Protein AF-A0A3D3JLB3-F1 (afdb_monomer_lite)

Structure (mmCIF, N/CA/C/O backbone):
data_AF-A0A3D3JLB3-F1
#
_entry.id   AF-A0A3D3JLB3-F1
#
loop_
_atom_site.group_PDB
_atom_site.id
_atom_site.type_symbol
_atom_site.label_atom_id
_atom_site.label_alt_id
_atom_site.label_comp_id
_atom_site.label_asym_id
_atom_site.label_entity_id
_atom_site.label_seq_id
_atom_site.pdbx_PDB_ins_code
_atom_site.Cartn_x
_atom_site.Cartn_y
_atom_site.Cartn_z
_atom_site.occupancy
_atom_site.B_iso_or_equiv
_atom_site.auth_seq_id
_atom_site.auth_comp_id
_atom_site.auth_asym_id
_atom_site.auth_atom_id
_atom_site.pdbx_PDB_model_num
ATOM 1 N N . ILE A 1 1 ? 20.475 2.345 -20.436 1.00 49.12 1 ILE A N 1
ATOM 2 C CA . ILE A 1 1 ? 20.274 3.791 -20.198 1.00 49.12 1 ILE A CA 1
ATOM 3 C C . ILE A 1 1 ? 18.791 4.010 -20.390 1.00 49.12 1 ILE A C 1
ATOM 5 O O . ILE A 1 1 ? 18.333 3.868 -21.521 1.00 49.12 1 ILE A O 1
ATOM 9 N N . SER A 1 2 ? 18.072 4.194 -19.284 1.00 48.66 2 SER A N 1
ATOM 10 C CA . SER A 1 2 ? 16.661 4.579 -19.253 1.00 48.66 2 SER A CA 1
ATOM 11 C C . SER A 1 2 ? 16.459 5.767 -20.186 1.00 48.66 2 SER A C 1
ATOM 13 O O . SER A 1 2 ? 17.259 6.711 -20.196 1.00 48.66 2 SER A O 1
ATOM 15 N N . LYS A 1 3 ? 15.472 5.668 -21.074 1.00 53.41 3 LYS A N 1
ATOM 16 C CA . LYS A 1 3 ? 15.179 6.755 -22.002 1.00 53.41 3 LYS A CA 1
ATOM 17 C C . LYS A 1 3 ? 14.348 7.776 -21.225 1.00 53.41 3 LYS A C 1
ATOM 19 O O . LYS A 1 3 ? 13.364 7.386 -20.617 1.00 53.41 3 LYS A O 1
ATOM 24 N N . PRO A 1 4 ? 14.675 9.074 -21.264 1.00 51.59 4 PRO A N 1
ATOM 25 C CA . PRO A 1 4 ? 13.933 10.105 -20.527 1.00 51.59 4 PRO A CA 1
ATOM 26 C C . PRO A 1 4 ? 12.451 10.238 -20.938 1.00 51.59 4 PRO A C 1
ATOM 28 O O . PRO A 1 4 ? 11.710 10.996 -20.324 1.00 51.59 4 PRO A O 1
ATOM 31 N N . GLU A 1 5 ? 12.025 9.518 -21.977 1.00 54.50 5 GLU A N 1
ATOM 32 C CA . GLU A 1 5 ? 10.657 9.462 -22.493 1.00 54.50 5 GLU A CA 1
ATOM 33 C C . GLU A 1 5 ? 9.906 8.146 -22.192 1.00 54.50 5 GLU A C 1
ATOM 35 O O . GLU A 1 5 ? 8.754 8.008 -22.602 1.00 54.50 5 GLU A O 1
ATOM 40 N N . SER A 1 6 ? 10.507 7.189 -21.470 1.00 71.38 6 SER A N 1
ATOM 41 C CA . SER A 1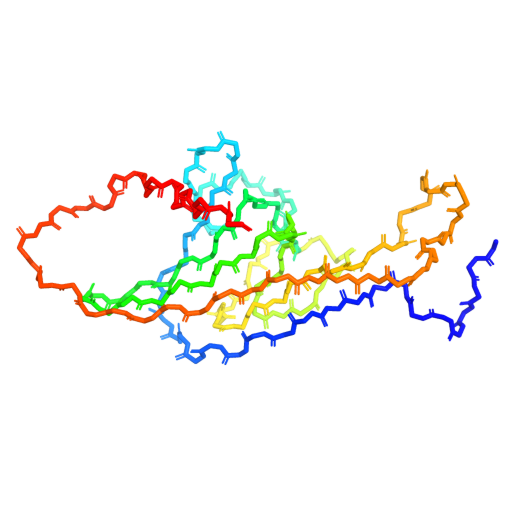 6 ? 9.796 6.023 -20.922 1.00 71.38 6 SER A CA 1
ATOM 42 C C . SER A 1 6 ? 9.355 6.289 -19.485 1.00 71.38 6 SER A C 1
ATOM 44 O O . SER A 1 6 ? 10.124 6.806 -18.681 1.00 71.38 6 SER A O 1
ATOM 46 N N . ALA A 1 7 ? 8.110 5.948 -19.154 1.00 76.31 7 ALA A N 1
ATOM 47 C CA . ALA A 1 7 ? 7.644 5.987 -17.774 1.00 76.31 7 ALA A CA 1
ATOM 48 C C . ALA A 1 7 ? 8.432 4.968 -16.932 1.00 76.31 7 ALA A C 1
ATOM 50 O O . ALA A 1 7 ? 8.532 3.802 -17.306 1.00 76.31 7 ALA A O 1
ATOM 51 N N . GLU A 1 8 ? 8.997 5.420 -15.813 1.00 82.50 8 GLU A N 1
ATOM 52 C CA . GLU A 1 8 ? 9.842 4.593 -14.936 1.00 82.50 8 GLU A CA 1
ATOM 53 C C . GLU A 1 8 ? 9.057 3.952 -13.783 1.00 82.50 8 GLU A C 1
ATOM 55 O O . GLU A 1 8 ? 9.554 3.041 -13.127 1.00 82.50 8 GLU A O 1
ATOM 60 N N . ILE A 1 9 ? 7.830 4.416 -13.535 1.00 85.94 9 ILE A N 1
ATOM 61 C CA . ILE A 1 9 ? 6.925 3.865 -12.528 1.00 85.94 9 ILE A CA 1
ATOM 62 C C . ILE A 1 9 ? 5.511 3.844 -13.105 1.00 85.94 9 ILE A C 1
ATOM 64 O O . ILE A 1 9 ? 5.073 4.824 -13.716 1.00 85.94 9 ILE A O 1
ATOM 68 N N . PHE A 1 10 ? 4.791 2.743 -12.891 1.00 89.25 10 PHE A N 1
ATOM 69 C CA . PHE A 1 10 ? 3.358 2.663 -13.151 1.00 89.25 10 PHE A CA 1
ATOM 70 C C . PHE A 1 10 ? 2.601 2.423 -11.854 1.00 89.25 10 PHE A C 1
ATOM 72 O O . PHE A 1 10 ? 2.974 1.577 -11.040 1.00 89.25 10 PHE A O 1
ATOM 79 N N . TYR A 1 11 ? 1.492 3.143 -11.716 1.00 92.44 11 TYR A N 1
ATOM 80 C CA . TYR A 1 11 ? 0.576 3.013 -10.598 1.00 92.44 11 TYR A CA 1
ATOM 81 C C . TYR A 1 11 ? -0.825 2.679 -11.096 1.00 92.44 11 TYR A C 1
ATOM 83 O O . TYR A 1 11 ? -1.276 3.215 -12.111 1.00 92.44 11 TYR A O 1
ATOM 91 N N . VAL A 1 12 ? -1.543 1.870 -10.323 1.00 94.75 12 VAL A N 1
ATOM 92 C CA . VAL A 1 12 ? -3.005 1.801 -10.378 1.00 94.75 12 VAL A CA 1
ATOM 93 C C . VAL A 1 12 ? -3.542 2.581 -9.184 1.00 94.75 12 VAL A C 1
ATOM 95 O O . VAL A 1 12 ? -3.208 2.272 -8.040 1.00 94.75 12 VAL A O 1
ATOM 98 N N . SER A 1 13 ? -4.337 3.620 -9.442 1.00 95.75 13 SER A N 1
ATOM 99 C CA . SER A 1 13 ? -4.918 4.450 -8.386 1.00 95.75 13 SER A CA 1
ATOM 100 C C . SER A 1 13 ? -6.311 3.968 -7.990 1.00 95.75 13 SER A C 1
ATOM 102 O O . SER A 1 13 ? -7.174 3.713 -8.830 1.00 95.75 13 SER A O 1
ATOM 104 N N . PHE A 1 14 ? -6.541 3.905 -6.683 1.00 96.69 14 PHE A N 1
ATOM 105 C CA . PHE A 1 14 ? -7.814 3.565 -6.067 1.00 96.69 14 PHE A CA 1
ATOM 106 C C . PHE A 1 14 ? -8.241 4.724 -5.157 1.00 96.69 14 PHE A C 1
ATOM 108 O O . PHE A 1 14 ? -7.818 4.775 -4.002 1.00 96.69 14 PHE A O 1
ATOM 115 N N . PRO A 1 15 ? -9.039 5.686 -5.653 1.00 95.94 15 PRO A N 1
ATOM 116 C CA . PRO A 1 15 ? -9.604 6.753 -4.831 1.00 95.94 15 PRO A CA 1
ATOM 117 C C . PRO A 1 15 ? -10.811 6.210 -4.057 1.00 95.94 15 PRO A C 1
ATOM 119 O O . PRO A 1 15 ? -11.918 6.118 -4.587 1.00 95.94 15 PRO A O 1
ATOM 122 N N . LEU A 1 16 ? -10.597 5.790 -2.812 1.00 94.62 16 LEU A N 1
ATOM 123 C CA . LEU A 1 16 ? -11.578 5.007 -2.057 1.00 94.62 16 LEU A CA 1
ATOM 124 C C . LEU A 1 16 ? -12.581 5.851 -1.256 1.00 94.62 16 LEU A C 1
ATOM 126 O O . LEU A 1 16 ? -13.511 5.281 -0.687 1.00 94.62 16 LEU A O 1
ATOM 130 N N . HIS A 1 17 ? -12.416 7.180 -1.208 1.00 91.12 17 HIS A N 1
ATOM 131 C CA . HIS A 1 17 ? -13.295 8.100 -0.463 1.00 91.12 17 HIS A CA 1
ATOM 132 C C . HIS A 1 17 ? -13.513 7.667 1.001 1.00 91.12 17 HIS A C 1
ATOM 134 O O . HIS A 1 17 ? -14.626 7.645 1.531 1.00 91.12 17 HIS A O 1
ATOM 140 N N . ALA A 1 18 ? -12.420 7.236 1.633 1.00 91.94 18 ALA A N 1
ATOM 141 C CA . ALA A 1 18 ? -12.367 6.732 2.999 1.00 91.94 18 ALA A CA 1
ATOM 142 C C . ALA A 1 18 ? -11.801 7.784 3.973 1.00 91.94 18 ALA A C 1
ATOM 144 O O . ALA A 1 18 ? -11.022 7.461 4.872 1.00 91.94 18 ALA A O 1
ATOM 145 N N . GLU A 1 19 ? -12.168 9.057 3.813 1.00 93.56 19 GLU A N 1
ATOM 146 C CA . GLU A 1 19 ? -11.619 10.146 4.620 1.00 93.56 19 GLU A CA 1
ATOM 147 C C . GLU A 1 19 ? -11.941 9.951 6.120 1.00 93.56 19 GLU A C 1
ATOM 149 O O . GLU A 1 19 ? -13.087 9.740 6.557 1.00 93.56 19 GLU A O 1
ATOM 154 N N . GLY A 1 20 ? -10.894 10.009 6.946 1.00 90.25 20 GLY A N 1
ATOM 155 C CA . GLY A 1 20 ? -10.975 9.775 8.389 1.00 90.25 20 GLY A CA 1
ATOM 156 C C . GLY A 1 20 ? -11.215 8.314 8.795 1.00 90.25 20 GLY A C 1
ATOM 157 O O . GLY A 1 20 ? -11.596 8.072 9.942 1.00 90.25 20 GLY A O 1
ATOM 158 N N . TYR A 1 21 ? -11.045 7.352 7.883 1.00 93.75 21 TYR A N 1
ATOM 159 C CA . TYR A 1 21 ? -10.914 5.939 8.239 1.00 93.75 21 TYR A CA 1
ATOM 160 C C . TYR A 1 21 ? -9.497 5.671 8.756 1.00 93.75 21 TYR A C 1
ATOM 162 O O . TYR A 1 21 ? -8.526 6.258 8.284 1.00 93.75 21 TYR A O 1
ATOM 170 N N . GLN A 1 22 ? -9.369 4.754 9.712 1.00 93.81 22 GLN A N 1
ATOM 171 C CA . GLN A 1 22 ? -8.068 4.230 10.117 1.00 93.81 22 GLN A CA 1
ATOM 172 C C . GLN A 1 22 ? -7.570 3.236 9.073 1.00 93.81 22 GLN A C 1
ATOM 174 O O . GLN A 1 22 ? -8.319 2.337 8.681 1.00 93.81 22 GLN A O 1
ATOM 179 N N . VAL A 1 23 ? -6.307 3.385 8.671 1.00 95.00 23 VAL A N 1
ATOM 180 C CA . VAL A 1 23 ? -5.642 2.505 7.707 1.00 95.00 23 VAL A CA 1
ATOM 181 C C . VAL A 1 23 ? -4.786 1.480 8.438 1.00 95.00 23 VAL A C 1
ATOM 183 O O . VAL A 1 23 ? -3.988 1.826 9.308 1.00 95.00 23 VAL A O 1
ATOM 186 N N . GLN A 1 24 ? -4.938 0.214 8.069 1.00 95.06 24 GLN A N 1
ATOM 187 C CA . GLN A 1 24 ? -4.138 -0.900 8.561 1.00 95.06 24 GLN A CA 1
ATOM 188 C C . GLN A 1 24 ? -3.656 -1.742 7.380 1.00 95.06 24 GLN A C 1
ATOM 190 O O . GLN A 1 24 ? -4.424 -2.045 6.468 1.00 95.06 24 GLN A O 1
ATOM 195 N N . MET A 1 25 ? -2.391 -2.141 7.422 1.00 94.31 25 MET A N 1
ATOM 196 C CA . MET A 1 25 ? -1.754 -3.028 6.446 1.00 94.31 25 MET A CA 1
ATOM 197 C C . MET A 1 25 ? -1.030 -4.160 7.178 1.00 94.31 25 MET A C 1
ATOM 199 O O . MET A 1 25 ? -0.975 -4.171 8.411 1.00 94.31 25 MET A O 1
ATOM 203 N N . GLN A 1 26 ? -0.488 -5.119 6.433 1.00 90.69 26 GLN A N 1
ATOM 204 C CA . GLN A 1 26 ? 0.320 -6.215 6.968 1.00 90.69 26 GLN A CA 1
ATOM 205 C C . GLN A 1 26 ? 1.651 -6.305 6.230 1.00 90.69 26 GLN A C 1
ATOM 207 O O . GLN A 1 26 ? 1.687 -6.136 5.016 1.00 90.69 26 GLN A O 1
ATOM 212 N N . MET A 1 27 ? 2.725 -6.575 6.970 1.00 90.25 27 MET A N 1
ATOM 213 C CA . MET A 1 27 ? 4.045 -6.882 6.425 1.00 90.25 27 MET A CA 1
ATOM 214 C C . MET A 1 27 ? 4.642 -8.054 7.207 1.00 90.25 27 MET A C 1
ATOM 216 O O . MET A 1 27 ? 4.794 -7.980 8.429 1.00 90.25 27 MET A O 1
ATOM 220 N N . GLY A 1 28 ? 4.987 -9.141 6.517 1.00 89.00 28 GLY A N 1
ATOM 221 C CA . GLY A 1 28 ? 5.532 -10.348 7.141 1.00 89.00 28 GLY A CA 1
ATOM 222 C C . GLY A 1 28 ? 4.555 -11.021 8.111 1.00 89.00 28 GLY A C 1
ATOM 223 O O . GLY A 1 28 ? 4.978 -11.561 9.133 1.00 89.00 28 GLY A O 1
ATOM 224 N N . GLY A 1 29 ? 3.251 -10.938 7.838 1.00 87.44 29 GLY A N 1
ATOM 225 C CA . GLY A 1 29 ? 2.172 -11.428 8.695 1.00 87.44 29 GLY A CA 1
ATOM 226 C C . GLY A 1 29 ? 1.886 -10.552 9.918 1.00 87.44 29 GLY A C 1
ATOM 227 O O . GLY A 1 29 ? 1.020 -10.894 10.725 1.00 87.44 29 GLY A O 1
ATOM 228 N N . VAL A 1 30 ? 2.590 -9.427 10.079 1.00 89.81 30 VAL A N 1
ATOM 229 C CA . VAL A 1 30 ? 2.422 -8.521 11.219 1.00 89.81 30 VAL A CA 1
ATOM 230 C C . VAL A 1 30 ? 1.602 -7.302 10.794 1.00 89.81 30 VAL A C 1
ATOM 232 O O . VAL A 1 30 ? 2.011 -6.585 9.878 1.00 89.81 30 VAL A O 1
ATOM 235 N N . PRO A 1 31 ? 0.452 -7.034 11.440 1.00 91.38 31 PRO A N 1
ATOM 236 C CA . PRO A 1 31 ? -0.322 -5.834 11.163 1.00 91.38 31 PRO A CA 1
ATOM 237 C C . PRO A 1 31 ? 0.378 -4.566 11.659 1.00 91.38 31 PRO A C 1
ATOM 239 O O . PRO A 1 31 ? 0.941 -4.561 12.753 1.00 91.38 31 PRO A O 1
ATOM 242 N N . PHE A 1 32 ? 0.256 -3.473 10.907 1.00 92.94 32 PHE A N 1
ATOM 243 C CA . PHE A 1 32 ? 0.753 -2.159 11.311 1.00 92.94 32 PHE A CA 1
ATOM 244 C C . PHE A 1 32 ? -0.119 -1.011 10.775 1.00 92.94 32 PHE A C 1
ATOM 246 O O . PHE A 1 32 ? -0.793 -1.139 9.748 1.00 92.94 32 PHE A O 1
ATOM 253 N N . GLN A 1 33 ? -0.096 0.117 11.484 1.00 93.44 33 GLN A N 1
ATOM 254 C CA . GLN A 1 33 ? -0.641 1.408 11.059 1.00 93.44 33 GLN A CA 1
ATOM 255 C C . GLN A 1 33 ? 0.516 2.357 10.677 1.00 93.44 33 GLN A C 1
ATOM 257 O O . GLN A 1 33 ? 1.446 2.512 11.478 1.00 93.44 33 GLN A O 1
ATOM 262 N N . PRO A 1 34 ? 0.492 2.994 9.488 1.00 89.31 34 PRO A N 1
ATOM 263 C CA . PRO A 1 34 ? 1.588 3.839 8.989 1.00 89.31 34 PRO A CA 1
ATOM 264 C C . PRO A 1 34 ? 2.034 4.983 9.908 1.00 89.31 34 PRO A C 1
ATOM 266 O O . PRO A 1 34 ? 3.225 5.277 9.997 1.00 89.31 34 PRO A O 1
ATOM 269 N N . ASP A 1 35 ? 1.097 5.639 10.590 1.00 82.62 35 ASP A N 1
ATOM 270 C CA . ASP A 1 35 ? 1.359 6.780 11.477 1.00 82.62 35 ASP A CA 1
ATOM 271 C C . ASP A 1 35 ? 1.816 6.378 12.881 1.00 82.62 35 ASP A C 1
ATOM 273 O O . ASP A 1 35 ? 2.467 7.167 13.568 1.00 82.62 35 ASP A O 1
ATOM 277 N N . ARG A 1 36 ? 1.467 5.166 13.316 1.00 89.06 36 ARG A N 1
ATOM 278 C CA . ARG A 1 36 ? 1.599 4.740 14.710 1.00 89.06 36 ARG A CA 1
ATOM 279 C C . ARG A 1 36 ? 2.733 3.753 14.939 1.00 89.06 36 ARG A C 1
ATOM 281 O O . ARG A 1 36 ? 3.464 3.881 15.918 1.00 89.06 36 ARG A O 1
ATOM 288 N N . ASP A 1 37 ? 2.844 2.753 14.071 1.00 91.88 37 ASP A N 1
ATOM 289 C CA . ASP A 1 37 ? 3.619 1.543 14.358 1.00 91.88 37 ASP A CA 1
ATOM 290 C C . ASP A 1 37 ? 5.004 1.550 13.682 1.00 91.88 37 ASP A C 1
ATOM 292 O O . ASP A 1 37 ? 5.871 0.745 14.025 1.00 91.88 37 ASP A O 1
ATOM 296 N N . LEU A 1 38 ? 5.246 2.473 12.745 1.00 87.81 38 LEU A N 1
ATOM 297 C CA . LEU A 1 38 ? 6.544 2.628 12.089 1.00 87.81 38 LEU A CA 1
ATOM 298 C C . LEU A 1 38 ? 7.548 3.374 12.968 1.00 87.81 38 LEU A C 1
ATOM 300 O O . LEU A 1 38 ? 7.217 4.354 13.639 1.00 87.81 38 LEU A O 1
ATOM 304 N N . PHE A 1 39 ? 8.820 2.965 12.905 1.00 87.62 39 PHE A N 1
ATOM 305 C CA . PHE A 1 39 ? 9.871 3.677 13.628 1.00 87.62 39 PHE A CA 1
ATOM 306 C C . PHE A 1 39 ? 9.948 5.153 13.188 1.00 87.62 39 PHE A C 1
ATOM 308 O O . PHE A 1 39 ? 9.773 5.473 11.999 1.00 87.62 39 PHE A O 1
ATOM 315 N N . PRO A 1 40 ? 10.263 6.070 14.121 1.00 83.69 40 PRO A N 1
ATOM 316 C CA . PRO A 1 40 ? 10.525 7.463 13.783 1.00 83.69 40 PRO A CA 1
ATOM 317 C C . PRO A 1 40 ? 11.586 7.581 12.683 1.00 83.69 40 PRO A C 1
ATOM 319 O O . PRO A 1 40 ? 12.564 6.834 12.680 1.00 83.69 40 PRO A O 1
ATOM 322 N N . ASN A 1 41 ? 11.399 8.525 11.757 1.00 83.00 41 ASN A N 1
ATOM 323 C CA . ASN A 1 41 ? 12.327 8.824 10.654 1.00 83.00 41 ASN A CA 1
ATOM 324 C C . ASN A 1 41 ? 12.556 7.688 9.633 1.00 83.00 41 ASN A C 1
ATOM 326 O O . ASN A 1 41 ? 13.474 7.772 8.819 1.00 83.00 41 ASN A O 1
ATOM 330 N N . THR A 1 42 ? 11.740 6.631 9.644 1.00 86.81 42 THR A N 1
ATOM 331 C CA . THR A 1 42 ? 11.694 5.660 8.533 1.00 86.81 42 THR A CA 1
ATOM 332 C C . THR A 1 42 ? 11.065 6.267 7.285 1.00 86.81 42 THR A C 1
ATOM 334 O O . THR A 1 42 ? 10.372 7.281 7.376 1.00 86.81 42 THR A O 1
ATOM 337 N N . CYS A 1 43 ? 11.305 5.644 6.129 1.00 86.81 43 CYS A N 1
ATOM 338 C CA . CYS A 1 43 ? 10.641 6.013 4.883 1.00 86.81 43 CYS A CA 1
ATOM 339 C C . CYS A 1 43 ? 9.111 5.929 5.040 1.00 86.81 43 CYS A C 1
ATOM 341 O O . CYS A 1 43 ? 8.608 4.943 5.577 1.00 86.81 43 CYS A O 1
ATOM 343 N N . ARG A 1 44 ? 8.401 6.965 4.579 1.00 89.38 44 ARG A N 1
ATOM 344 C CA . ARG A 1 44 ? 6.927 7.074 4.578 1.00 89.38 44 ARG A CA 1
ATOM 345 C C . ARG A 1 44 ? 6.355 7.310 3.178 1.00 89.38 44 ARG A C 1
ATOM 347 O O . ARG A 1 44 ? 5.188 7.662 3.041 1.00 89.38 44 ARG A O 1
ATOM 354 N N . ASP A 1 45 ? 7.204 7.161 2.169 1.00 89.81 45 ASP A N 1
ATOM 355 C CA . ASP A 1 45 ? 6.871 7.371 0.763 1.00 89.81 45 ASP A CA 1
ATOM 356 C C . ASP A 1 45 ? 6.006 6.213 0.253 1.00 89.81 45 ASP A C 1
ATOM 358 O O . ASP A 1 45 ? 4.926 6.424 -0.285 1.00 89.81 45 ASP A O 1
ATOM 362 N N . TYR A 1 46 ? 6.445 4.986 0.539 1.00 91.00 46 TYR A N 1
ATOM 363 C CA . TYR A 1 46 ? 5.797 3.744 0.138 1.00 91.00 46 TYR A CA 1
ATOM 364 C C . TYR A 1 46 ? 5.831 2.714 1.268 1.00 91.00 46 TYR A C 1
ATOM 366 O O . TYR A 1 46 ? 6.703 2.733 2.144 1.00 91.00 46 TYR A O 1
ATOM 374 N N . TYR A 1 47 ? 4.897 1.773 1.212 1.00 92.62 47 TYR A N 1
ATOM 375 C CA . TYR A 1 47 ? 4.710 0.723 2.198 1.00 92.62 47 TYR A CA 1
ATOM 376 C C . TYR A 1 47 ? 4.771 -0.639 1.513 1.00 92.62 47 TYR A C 1
ATOM 378 O O . TYR A 1 47 ? 3.932 -0.923 0.652 1.00 92.62 47 TYR A O 1
ATOM 386 N N . PRO A 1 48 ? 5.747 -1.492 1.869 1.00 92.31 48 PRO A N 1
ATOM 387 C CA . PRO A 1 48 ? 5.675 -2.895 1.508 1.00 92.31 48 PRO A CA 1
ATOM 388 C C . PRO A 1 48 ? 4.506 -3.542 2.254 1.00 92.31 48 PRO A C 1
ATOM 390 O O . PRO A 1 48 ? 4.337 -3.336 3.460 1.00 92.31 48 PRO A O 1
ATOM 393 N N . ILE A 1 49 ? 3.710 -4.318 1.529 1.00 93.81 49 ILE A N 1
ATOM 394 C CA . ILE A 1 49 ? 2.558 -5.032 2.071 1.00 93.81 49 ILE A CA 1
ATOM 395 C C . ILE A 1 49 ? 2.586 -6.494 1.644 1.00 93.81 49 ILE A C 1
ATOM 397 O O . ILE A 1 49 ? 3.123 -6.827 0.590 1.00 93.81 49 ILE A O 1
ATOM 401 N N . ASP A 1 50 ? 1.977 -7.356 2.451 1.00 91.81 50 ASP A N 1
ATOM 402 C CA . ASP A 1 50 ? 1.779 -8.755 2.081 1.00 91.81 50 ASP A CA 1
ATOM 403 C C . ASP A 1 50 ? 0.745 -8.867 0.952 1.00 91.81 50 ASP A C 1
ATOM 405 O O . ASP A 1 50 ? 1.005 -9.506 -0.063 1.00 91.81 50 ASP A O 1
ATOM 409 N N . ASN A 1 51 ? -0.423 -8.239 1.129 1.00 87.88 51 ASN A N 1
ATOM 410 C CA . ASN A 1 51 ? -1.509 -8.270 0.147 1.00 87.88 51 ASN A CA 1
ATOM 411 C C . ASN A 1 51 ? -2.576 -7.178 0.338 1.00 87.88 51 ASN A C 1
ATOM 413 O O . ASN A 1 51 ? -3.125 -6.714 -0.645 1.00 87.88 51 ASN A O 1
ATOM 417 N N . GLN A 1 52 ? -2.915 -6.752 1.560 1.00 92.25 52 GLN A N 1
ATOM 418 C CA . GLN A 1 52 ? -4.133 -5.952 1.781 1.00 92.25 52 GLN A CA 1
ATOM 419 C C . GLN A 1 52 ? -3.899 -4.567 2.390 1.00 92.25 52 GLN A C 1
ATOM 421 O O . GLN A 1 52 ? -3.070 -4.382 3.285 1.00 92.25 52 GLN A O 1
ATOM 426 N N . VAL A 1 53 ? -4.742 -3.615 1.972 1.00 95.50 53 VAL A N 1
ATOM 427 C CA . VAL A 1 53 ? -4.935 -2.310 2.620 1.00 95.50 53 VAL A CA 1
ATOM 428 C C . VAL A 1 53 ? -6.359 -2.233 3.163 1.00 95.50 53 VAL A C 1
ATOM 430 O O . VAL A 1 53 ? -7.338 -2.290 2.418 1.00 95.50 53 VAL A O 1
ATOM 433 N N . CYS A 1 54 ? -6.484 -2.115 4.483 1.00 95.44 54 CYS A N 1
ATOM 434 C CA . CYS A 1 54 ? -7.764 -2.097 5.182 1.00 95.44 54 CYS A CA 1
ATOM 435 C C . CYS A 1 54 ? -8.071 -0.703 5.730 1.00 95.44 54 CYS A C 1
ATOM 437 O O . CYS A 1 54 ? -7.290 -0.149 6.498 1.00 95.44 54 CYS A O 1
ATOM 439 N N . PHE A 1 55 ? -9.256 -0.190 5.415 1.00 95.38 55 PHE A N 1
ATOM 440 C CA . PHE A 1 55 ? -9.812 1.050 5.944 1.00 95.38 55 PHE A CA 1
ATOM 441 C C . PHE A 1 55 ? -10.962 0.713 6.889 1.00 95.38 55 PHE A C 1
ATOM 443 O O . PHE A 1 55 ? -11.863 -0.048 6.530 1.00 95.38 55 PHE A O 1
ATOM 450 N N . SER A 1 56 ? -10.977 1.294 8.089 1.00 93.62 56 SER A N 1
ATOM 451 C CA . SER A 1 56 ? -12.060 1.078 9.062 1.00 93.62 56 SER A CA 1
ATOM 452 C C . SER A 1 56 ? -12.518 2.359 9.763 1.00 93.62 56 SER A C 1
ATOM 454 O O . SER A 1 56 ? -11.708 3.214 10.120 1.00 93.62 56 SER A O 1
ATOM 456 N N . LYS A 1 57 ? -13.834 2.495 9.972 1.00 92.69 57 LYS A N 1
ATOM 457 C CA . LYS A 1 57 ? -14.451 3.594 10.729 1.00 92.69 57 LYS A CA 1
ATOM 458 C C . LYS A 1 57 ? -15.744 3.122 11.387 1.00 92.69 57 LYS A C 1
ATOM 460 O O . LYS A 1 57 ? -16.770 2.959 10.730 1.00 92.69 57 LYS A O 1
ATOM 465 N N . GLY A 1 58 ? -15.708 2.920 12.703 1.00 91.00 58 GLY A N 1
ATOM 466 C CA . GLY A 1 58 ? -16.837 2.319 13.418 1.00 91.00 58 GLY A CA 1
ATOM 467 C C . GLY A 1 58 ? -17.102 0.898 12.913 1.00 91.00 58 GLY A C 1
ATOM 468 O O . GLY A 1 58 ? -16.190 0.077 12.903 1.00 91.00 58 GLY A O 1
ATOM 469 N N . SER A 1 59 ? -18.335 0.619 12.485 1.00 88.94 59 SER A N 1
ATOM 470 C CA . SER A 1 59 ? -18.726 -0.653 11.862 1.00 88.94 59 SER A CA 1
ATOM 471 C C . SER A 1 59 ? -18.347 -0.752 10.382 1.00 88.94 59 SER A C 1
ATOM 473 O O . SER A 1 59 ? -18.282 -1.857 9.845 1.00 88.94 59 SER A O 1
ATOM 475 N N . SER A 1 60 ? -18.109 0.374 9.706 1.00 90.44 60 SER A N 1
ATOM 476 C CA . SER A 1 60 ? -17.812 0.407 8.275 1.00 90.44 60 SER A CA 1
ATOM 477 C C . SER A 1 60 ? -16.375 -0.016 8.000 1.00 90.44 60 SER A C 1
ATOM 479 O O . SER A 1 60 ? -15.431 0.447 8.651 1.00 90.44 60 SER A O 1
ATOM 481 N N . ARG A 1 61 ? -16.207 -0.869 6.990 1.00 92.00 61 ARG A N 1
ATOM 482 C CA . ARG A 1 61 ? -14.910 -1.364 6.542 1.00 92.00 61 ARG A CA 1
ATOM 483 C C . ARG A 1 61 ? -14.840 -1.420 5.022 1.00 92.00 61 ARG A C 1
ATOM 485 O O . ARG A 1 61 ? -15.802 -1.818 4.367 1.00 92.00 61 ARG A O 1
ATOM 492 N N . LEU A 1 62 ? -13.668 -1.092 4.498 1.00 95.00 62 LEU A N 1
ATOM 493 C CA . LEU A 1 62 ? -13.290 -1.286 3.108 1.00 95.00 62 LEU A CA 1
ATOM 494 C C . LEU A 1 62 ? -11.929 -1.990 3.058 1.00 95.00 62 LEU A C 1
ATOM 496 O O . LEU A 1 62 ? -11.028 -1.649 3.822 1.00 95.00 62 LEU A O 1
ATOM 500 N N . VAL A 1 63 ? -11.782 -2.988 2.197 1.00 94.50 63 VAL A N 1
ATOM 501 C CA . VAL A 1 63 ? -10.539 -3.745 2.011 1.00 94.50 63 VAL A CA 1
ATOM 502 C C . VAL A 1 63 ? -10.195 -3.748 0.534 1.00 94.50 63 VAL A C 1
ATOM 504 O O . VAL A 1 63 ? -10.991 -4.219 -0.276 1.00 94.50 63 VAL A O 1
ATOM 507 N N . LEU A 1 64 ? -9.013 -3.237 0.208 1.00 95.50 64 LEU A N 1
ATOM 508 C CA . LEU A 1 64 ? -8.380 -3.425 -1.088 1.00 95.50 64 LEU A CA 1
ATOM 509 C C . LEU A 1 64 ? -7.411 -4.605 -0.970 1.00 95.50 64 LEU A C 1
ATOM 511 O O . LEU A 1 64 ? -6.485 -4.553 -0.159 1.00 95.50 64 LEU A O 1
ATOM 515 N N . ASP A 1 65 ? -7.643 -5.654 -1.752 1.00 94.19 65 ASP A N 1
ATOM 516 C CA . ASP A 1 65 ? -6.752 -6.807 -1.871 1.00 94.19 65 ASP A CA 1
ATOM 517 C C . ASP A 1 65 ? -5.905 -6.675 -3.137 1.00 94.19 65 ASP A C 1
ATOM 519 O O . ASP A 1 65 ? -6.426 -6.607 -4.251 1.00 94.19 65 ASP A O 1
ATOM 523 N N . CYS A 1 66 ? -4.596 -6.600 -2.945 1.00 93.19 66 CYS A N 1
ATOM 524 C CA . CYS A 1 66 ? -3.554 -6.408 -3.941 1.00 93.19 66 CYS A CA 1
ATOM 525 C C . CYS A 1 66 ? -2.831 -7.743 -4.175 1.00 93.19 66 CYS A C 1
ATOM 527 O O . CYS A 1 66 ? -1.680 -7.904 -3.774 1.00 93.19 66 CYS A O 1
ATOM 529 N N . HIS A 1 67 ? -3.501 -8.704 -4.821 1.00 89.25 67 HIS A N 1
ATOM 530 C CA . HIS A 1 67 ? -3.025 -10.093 -4.971 1.00 89.25 67 HIS A CA 1
ATOM 531 C C . HIS A 1 67 ? -1.594 -10.220 -5.496 1.00 89.25 67 HIS A C 1
ATOM 533 O O . HIS A 1 67 ? -0.845 -11.081 -5.039 1.00 89.25 67 HIS A O 1
ATOM 539 N N . ASP A 1 68 ? -1.238 -9.377 -6.466 1.00 86.50 68 ASP A N 1
ATOM 540 C CA . ASP A 1 68 ? 0.046 -9.437 -7.171 1.00 86.50 68 ASP A CA 1
ATOM 541 C C . ASP A 1 68 ? 0.930 -8.204 -6.900 1.00 86.50 68 ASP A C 1
ATOM 543 O O . ASP A 1 68 ? 1.980 -8.043 -7.521 1.00 86.50 68 ASP A O 1
ATOM 547 N N . ASN A 1 69 ? 0.521 -7.312 -5.989 1.00 85.81 69 ASN A N 1
ATOM 548 C CA . ASN A 1 69 ? 1.193 -6.036 -5.752 1.00 85.81 69 ASN A CA 1
ATOM 549 C C . ASN A 1 69 ? 1.649 -5.896 -4.294 1.00 85.81 69 ASN A C 1
ATOM 551 O O . ASN A 1 69 ? 0.846 -5.689 -3.387 1.00 85.81 69 ASN A O 1
ATOM 555 N N . ALA A 1 70 ? 2.966 -5.914 -4.102 1.00 83.06 70 ALA A N 1
ATOM 556 C CA . ALA A 1 70 ? 3.598 -5.882 -2.785 1.00 83.06 70 ALA A CA 1
ATOM 557 C C . ALA A 1 70 ? 3.973 -4.470 -2.296 1.00 83.06 70 ALA A C 1
ATOM 559 O O . ALA A 1 70 ? 4.597 -4.342 -1.244 1.00 83.06 70 ALA A O 1
ATOM 560 N N . LEU A 1 71 ? 3.655 -3.409 -3.048 1.00 92.69 71 LEU A N 1
ATOM 561 C CA . LEU A 1 71 ? 4.079 -2.044 -2.729 1.00 92.69 71 LEU A CA 1
ATOM 562 C C . LEU A 1 71 ? 2.959 -1.035 -2.975 1.00 92.69 71 LEU A C 1
ATOM 564 O O . LEU A 1 71 ? 2.398 -0.979 -4.070 1.00 92.69 71 LEU A O 1
ATOM 568 N N . VAL A 1 72 ? 2.634 -0.231 -1.966 1.00 94.88 72 VAL A N 1
ATOM 569 C CA . VAL A 1 72 ? 1.599 0.803 -2.080 1.00 94.88 72 VAL A CA 1
ATOM 570 C C . VAL A 1 72 ? 2.062 2.145 -1.539 1.00 94.88 72 VAL A C 1
ATOM 572 O O . VAL A 1 72 ? 2.847 2.214 -0.597 1.00 94.88 72 VAL A O 1
ATOM 575 N N . GLU A 1 73 ? 1.506 3.215 -2.087 1.00 94.31 73 GLU A N 1
ATOM 576 C CA . GLU A 1 73 ? 1.596 4.567 -1.541 1.00 94.31 73 GLU A CA 1
ATOM 577 C C . GLU A 1 73 ? 0.197 5.033 -1.125 1.00 94.31 73 GLU A C 1
ATOM 579 O O . GLU A 1 73 ? -0.812 4.602 -1.693 1.00 94.31 73 GLU A O 1
ATOM 584 N N . LEU A 1 74 ? 0.123 5.890 -0.108 1.00 94.25 74 LEU A N 1
ATOM 585 C CA . LEU A 1 74 ? -1.141 6.345 0.473 1.00 94.25 74 LEU A CA 1
ATOM 586 C C . LEU A 1 74 ? -1.283 7.856 0.322 1.00 94.25 74 LEU A C 1
ATOM 588 O O . LEU A 1 74 ? -0.337 8.593 0.586 1.00 94.25 74 LEU A O 1
ATOM 592 N N . GLY A 1 75 ? -2.477 8.304 -0.063 1.00 93.62 75 GLY A N 1
ATOM 593 C CA . GLY A 1 75 ? -2.879 9.704 -0.200 1.00 93.62 75 GLY A CA 1
ATOM 594 C C . GLY A 1 75 ? -2.314 10.394 -1.437 1.00 93.62 75 GLY A C 1
ATOM 595 O O . GLY A 1 75 ? -3.056 10.866 -2.298 1.00 93.62 75 GLY A O 1
ATOM 596 N N . GLU A 1 76 ? -0.992 10.406 -1.576 1.00 90.12 76 GLU A N 1
ATOM 597 C CA . GLU A 1 76 ? -0.280 11.144 -2.619 1.00 90.12 76 GLU A CA 1
ATOM 598 C C . GLU A 1 76 ? 0.857 10.294 -3.196 1.00 90.12 76 GLU A C 1
ATOM 600 O O . GLU A 1 76 ? 1.597 9.676 -2.431 1.00 90.12 76 GLU A O 1
ATOM 605 N N . MET A 1 77 ? 1.040 10.322 -4.524 1.00 86.75 77 MET A N 1
ATOM 606 C CA . MET A 1 77 ? 2.181 9.663 -5.174 1.00 86.75 77 MET A CA 1
ATOM 607 C C . MET A 1 77 ? 3.480 10.382 -4.809 1.00 86.75 77 MET A C 1
ATOM 609 O O . MET A 1 77 ? 3.611 11.574 -5.092 1.00 86.75 77 MET A O 1
ATOM 613 N N . ASN A 1 78 ? 4.438 9.688 -4.211 1.00 77.38 78 ASN A N 1
ATOM 614 C CA . ASN A 1 78 ? 5.748 10.210 -3.862 1.00 77.38 78 ASN A CA 1
ATOM 615 C C . ASN A 1 78 ? 6.782 9.085 -3.874 1.00 77.38 78 ASN A C 1
ATOM 617 O O . ASN A 1 78 ? 6.890 8.348 -2.902 1.00 77.38 78 ASN A O 1
ATOM 621 N N . ASP A 1 79 ? 7.614 9.030 -4.913 1.00 70.56 79 ASP A N 1
ATOM 622 C CA . ASP A 1 79 ? 8.816 8.197 -4.907 1.00 70.56 79 ASP A CA 1
ATOM 623 C C . ASP A 1 79 ? 10.066 9.065 -4.689 1.00 70.56 79 ASP A C 1
ATOM 625 O O . ASP A 1 79 ? 10.314 10.042 -5.403 1.00 70.56 79 ASP A O 1
ATOM 629 N N . GLY A 1 80 ? 10.850 8.733 -3.661 1.00 74.00 80 GLY A N 1
ATOM 630 C CA . GLY A 1 80 ? 12.156 9.344 -3.399 1.00 74.00 80 GLY A CA 1
ATOM 631 C C . GLY A 1 80 ? 12.158 10.695 -2.668 1.00 74.00 80 GLY A C 1
ATOM 632 O O . GLY A 1 80 ? 13.214 11.334 -2.610 1.00 74.00 80 GLY A O 1
ATOM 633 N N . LEU A 1 81 ? 11.039 11.132 -2.078 1.00 79.19 81 LEU A N 1
ATOM 634 C CA . LEU A 1 81 ? 10.964 12.387 -1.309 1.00 79.19 81 LEU A CA 1
ATOM 635 C C . LEU A 1 81 ? 11.440 12.256 0.143 1.00 79.19 81 LEU A C 1
ATOM 637 O O . LEU A 1 81 ? 11.842 13.257 0.737 1.00 79.19 81 LEU A O 1
ATOM 641 N N . LYS A 1 82 ? 11.433 11.042 0.706 1.00 80.75 82 LYS A N 1
ATOM 642 C CA . LYS A 1 82 ? 11.773 10.733 2.104 1.00 80.75 82 LYS A CA 1
ATOM 643 C C . LYS A 1 82 ? 10.941 11.554 3.085 1.00 80.75 82 LYS A C 1
ATOM 645 O O . LYS A 1 82 ? 11.481 12.281 3.920 1.00 80.75 82 LYS A O 1
ATOM 650 N N . ARG A 1 83 ? 9.619 11.446 2.975 1.00 83.19 83 ARG A N 1
ATOM 651 C CA . ARG A 1 83 ? 8.675 12.215 3.787 1.00 83.19 83 ARG A CA 1
ATOM 652 C C . ARG A 1 83 ? 8.898 11.998 5.282 1.00 83.19 83 ARG A C 1
ATOM 654 O O . ARG A 1 83 ? 8.948 10.872 5.781 1.00 83.19 83 ARG A O 1
ATOM 661 N N . GLU A 1 84 ? 8.933 13.105 6.016 1.00 82.38 84 GLU A N 1
ATOM 662 C CA . GLU A 1 84 ? 8.925 13.079 7.481 1.00 82.38 84 GLU A CA 1
ATOM 663 C C . GLU A 1 84 ? 7.522 12.784 8.031 1.00 82.38 84 GLU A C 1
ATOM 665 O O . GLU A 1 84 ? 7.390 12.180 9.095 1.00 82.38 84 GLU A O 1
ATOM 670 N N . GLN A 1 85 ? 6.477 13.175 7.291 1.00 85.94 85 GLN A N 1
ATOM 671 C CA . GLN A 1 85 ? 5.072 13.083 7.692 1.00 85.94 85 GLN A CA 1
ATOM 672 C C . GLN A 1 85 ? 4.229 12.446 6.581 1.00 85.94 85 GLN A C 1
ATOM 674 O O . GLN A 1 85 ? 4.445 12.699 5.390 1.00 85.94 85 GLN A O 1
ATOM 679 N N . ILE A 1 86 ? 3.261 11.623 6.979 1.00 88.81 86 ILE A N 1
ATOM 68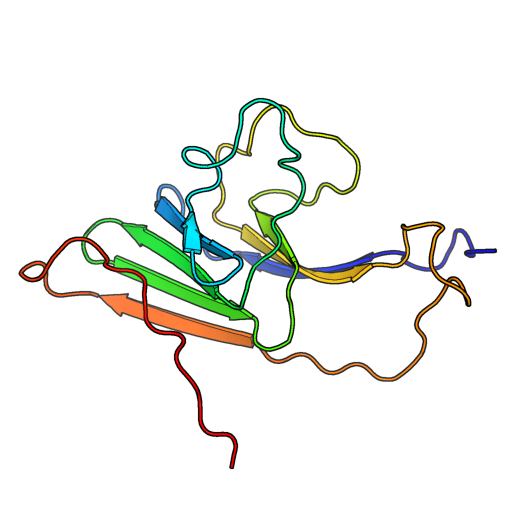0 C CA . ILE A 1 86 ? 2.271 11.062 6.053 1.00 88.81 86 ILE A CA 1
ATOM 681 C C . ILE A 1 86 ? 1.245 12.137 5.645 1.00 88.81 86 ILE A C 1
ATOM 683 O O . ILE A 1 86 ? 1.130 13.140 6.351 1.00 88.81 86 ILE A O 1
ATOM 687 N N . PRO A 1 87 ? 0.525 11.978 4.520 1.00 90.31 87 PRO A N 1
ATOM 688 C CA . PRO A 1 87 ? -0.566 12.885 4.164 1.00 90.31 87 PRO A CA 1
ATOM 689 C C . PRO A 1 87 ? -1.688 12.890 5.208 1.00 90.31 87 PRO A C 1
ATOM 691 O O . PRO A 1 87 ? -1.939 11.876 5.858 1.00 90.31 87 PRO A O 1
ATOM 694 N N . ASP A 1 88 ? -2.408 14.009 5.303 1.00 90.62 88 ASP A N 1
ATOM 695 C CA . ASP A 1 88 ? -3.588 14.129 6.173 1.00 90.62 88 ASP A CA 1
ATOM 696 C C . ASP A 1 88 ? -4.742 13.221 5.717 1.00 90.62 88 ASP A C 1
ATOM 698 O O . ASP A 1 88 ? -5.537 12.755 6.535 1.00 90.62 88 ASP A O 1
ATOM 702 N N . ASP A 1 89 ? -4.834 12.969 4.409 1.00 93.25 89 ASP A N 1
ATOM 703 C CA . ASP A 1 89 ? -5.812 12.069 3.813 1.00 93.25 89 ASP A CA 1
ATOM 704 C C . ASP A 1 89 ? -5.126 10.877 3.139 1.00 93.25 89 ASP A C 1
ATOM 706 O O . ASP A 1 89 ? -4.369 11.027 2.182 1.00 93.25 89 ASP A O 1
ATOM 710 N N . LEU A 1 90 ? -5.427 9.678 3.637 1.00 94.38 90 LEU A N 1
ATOM 711 C CA . LEU A 1 90 ? -4.901 8.406 3.140 1.00 94.38 90 LEU A CA 1
ATOM 712 C C . LEU A 1 90 ? -5.908 7.660 2.253 1.00 94.38 90 LEU A C 1
ATOM 714 O O . LEU A 1 90 ? -5.670 6.508 1.898 1.00 94.38 90 LEU A O 1
ATOM 718 N N . SER A 1 91 ? -7.041 8.286 1.917 1.00 94.25 91 SER A N 1
ATOM 719 C CA . SER A 1 91 ? -8.179 7.670 1.222 1.00 94.25 91 SER A CA 1
ATOM 720 C C . SER A 1 91 ? -7.873 7.159 -0.187 1.00 94.25 91 SER A C 1
ATOM 722 O O . SER A 1 91 ? -8.663 6.400 -0.746 1.00 94.25 91 SER A O 1
ATOM 724 N N . THR A 1 92 ? -6.752 7.568 -0.778 1.00 96.44 92 THR A N 1
ATOM 725 C CA . THR A 1 92 ? -6.319 7.094 -2.092 1.00 96.44 92 THR A CA 1
ATOM 726 C C . THR A 1 92 ? -5.151 6.134 -1.938 1.00 96.44 92 THR A C 1
ATOM 728 O O . THR A 1 92 ? -4.142 6.485 -1.335 1.00 96.44 92 THR A O 1
ATOM 731 N N . VAL A 1 93 ? -5.270 4.934 -2.505 1.00 96.25 93 VAL A N 1
ATOM 732 C CA . VAL A 1 93 ? -4.164 3.972 -2.586 1.00 96.25 93 VAL A CA 1
ATOM 733 C C . VAL A 1 93 ? -3.584 4.001 -3.991 1.00 96.25 93 VAL A C 1
ATOM 735 O O . VAL A 1 93 ? -4.326 3.912 -4.969 1.00 96.25 93 VAL A O 1
ATOM 738 N N . TYR A 1 94 ? -2.264 4.079 -4.099 1.00 96.00 94 TYR A N 1
ATOM 739 C CA . TYR A 1 94 ? -1.541 3.873 -5.348 1.00 96.00 94 TYR A CA 1
ATOM 740 C C . TYR A 1 94 ? -0.804 2.542 -5.267 1.00 96.00 94 TYR A C 1
ATOM 742 O O . TYR A 1 94 ? 0.165 2.415 -4.526 1.00 96.00 94 TYR A O 1
ATOM 750 N N . ALA A 1 95 ? -1.278 1.539 -6.003 1.00 95.25 95 ALA A N 1
ATOM 751 C CA . ALA A 1 95 ? -0.597 0.256 -6.132 1.00 95.25 95 ALA A CA 1
ATOM 752 C C . ALA A 1 95 ? 0.515 0.372 -7.180 1.00 95.25 95 ALA A C 1
ATOM 754 O O . ALA A 1 95 ? 0.230 0.638 -8.352 1.00 95.25 95 ALA A O 1
ATOM 755 N N . THR A 1 96 ? 1.766 0.204 -6.758 1.00 92.56 96 THR A N 1
ATOM 756 C CA . THR A 1 96 ? 2.945 0.328 -7.621 1.00 92.56 96 THR A CA 1
ATOM 757 C C . THR A 1 96 ? 3.182 -0.964 -8.398 1.00 92.56 96 THR A C 1
ATOM 759 O O . THR A 1 96 ? 3.942 -1.835 -7.980 1.00 92.56 96 THR A O 1
ATOM 762 N N . VAL A 1 97 ? 2.553 -1.071 -9.567 1.00 92.00 97 VAL A N 1
ATOM 763 C CA . VAL A 1 97 ? 2.599 -2.277 -10.411 1.00 92.00 97 VAL A CA 1
ATOM 764 C C . VAL A 1 97 ? 3.884 -2.405 -11.233 1.00 92.00 97 VAL A C 1
ATOM 766 O O . VAL A 1 97 ? 4.174 -3.463 -11.778 1.00 92.00 97 VAL A O 1
ATOM 769 N N . TYR A 1 98 ? 4.673 -1.336 -11.330 1.00 88.94 98 TYR A N 1
ATOM 770 C CA . TYR A 1 98 ? 5.970 -1.341 -12.002 1.00 88.94 98 TYR A CA 1
ATOM 771 C C . TYR A 1 98 ? 6.851 -0.248 -11.421 1.00 88.94 98 TYR A C 1
ATOM 773 O O . TYR A 1 98 ? 6.383 0.878 -11.254 1.00 88.94 98 TYR A O 1
ATOM 781 N N . ASN A 1 99 ? 8.121 -0.554 -11.160 1.00 84.06 99 ASN A N 1
ATOM 782 C CA . ASN A 1 99 ? 9.106 0.428 -10.726 1.00 84.06 99 ASN A CA 1
ATOM 783 C C . ASN A 1 99 ? 10.505 0.046 -11.235 1.00 84.06 99 ASN A C 1
ATOM 785 O O . ASN A 1 99 ? 11.067 -0.974 -10.842 1.00 84.06 99 ASN A O 1
ATOM 789 N N . ASN A 1 100 ? 11.086 0.916 -12.056 1.00 83.06 100 ASN A N 1
ATOM 790 C CA . ASN A 1 100 ? 12.426 0.780 -12.616 1.00 83.06 100 ASN A CA 1
ATOM 791 C C . ASN A 1 100 ? 13.365 1.941 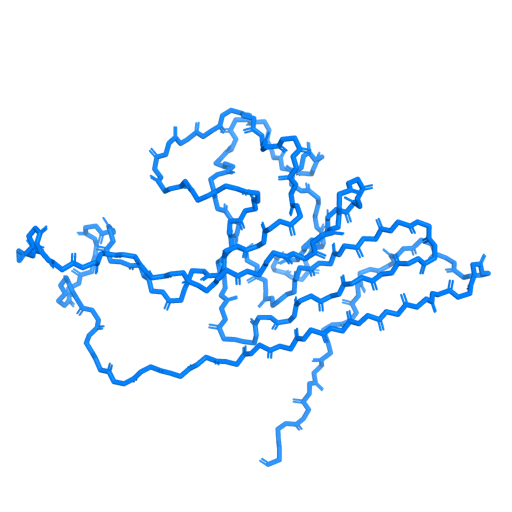-12.227 1.00 83.06 100 ASN A C 1
ATOM 793 O O . ASN A 1 100 ? 14.444 2.108 -12.795 1.00 83.06 100 ASN A O 1
ATOM 797 N N . VAL A 1 101 ? 13.002 2.738 -11.215 1.00 78.12 101 VAL A N 1
ATOM 798 C CA . VAL A 1 101 ? 13.840 3.862 -10.754 1.00 78.12 101 VAL A CA 1
ATOM 799 C C . VAL A 1 101 ? 15.092 3.413 -10.000 1.00 78.12 101 VAL A C 1
ATOM 801 O O . VAL A 1 101 ? 16.048 4.179 -9.838 1.00 78.12 101 VAL A O 1
ATOM 804 N N . TRP A 1 102 ? 15.120 2.159 -9.549 1.00 74.75 102 TRP A N 1
ATOM 805 C CA . TRP A 1 102 ? 16.248 1.587 -8.833 1.00 74.75 102 TRP A CA 1
ATOM 806 C C . TRP A 1 102 ? 17.348 1.214 -9.828 1.00 74.75 102 TRP A C 1
ATOM 808 O O . TRP A 1 102 ? 17.226 0.267 -10.601 1.00 74.75 102 TRP A O 1
ATOM 818 N N . TYR A 1 103 ? 18.491 1.900 -9.743 1.00 67.62 103 TYR A N 1
ATOM 819 C CA . TYR A 1 103 ? 19.696 1.651 -10.558 1.00 67.62 103 TYR A CA 1
ATOM 820 C C . TYR A 1 103 ? 20.357 0.268 -10.338 1.00 67.62 103 TYR A C 1
ATOM 822 O O . TYR A 1 103 ? 21.498 0.041 -10.745 1.00 67.62 103 TYR A O 1
ATOM 830 N N . CYS A 1 104 ? 19.653 -0.658 -9.690 1.00 67.88 104 CYS A N 1
ATOM 831 C CA . CYS A 1 104 ? 20.073 -2.022 -9.405 1.00 67.88 104 CYS A CA 1
ATOM 832 C C . CYS A 1 104 ? 19.531 -3.049 -10.419 1.00 67.88 104 CYS A C 1
ATOM 834 O O . CYS A 1 104 ? 19.986 -4.192 -10.392 1.00 67.88 104 CYS A O 1
ATOM 836 N N . ASN A 1 105 ? 18.609 -2.671 -11.313 1.00 67.94 105 ASN A N 1
ATOM 837 C CA . ASN A 1 105 ? 18.023 -3.583 -12.301 1.00 67.94 105 ASN A CA 1
ATOM 838 C C . ASN A 1 105 ? 18.946 -3.753 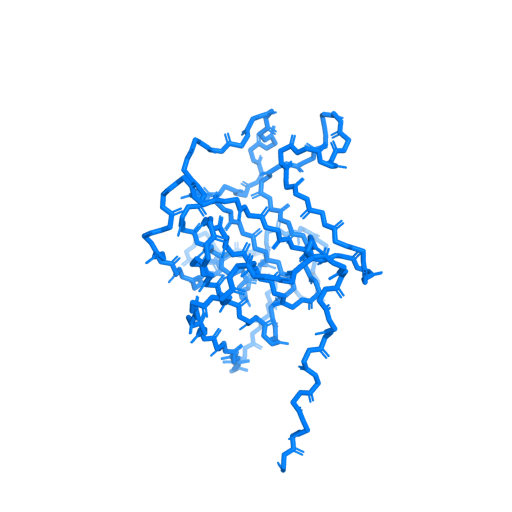-13.526 1.00 67.94 105 ASN A C 1
ATOM 840 O O . ASN A 1 105 ? 19.416 -2.774 -14.114 1.00 67.94 105 ASN A O 1
ATOM 844 N N . TRP A 1 106 ? 19.222 -5.001 -13.930 1.00 66.44 106 TRP A N 1
ATOM 845 C CA . TRP A 1 106 ? 19.923 -5.311 -15.184 1.00 66.44 106 TRP A CA 1
ATOM 846 C C . TRP A 1 106 ? 19.239 -6.469 -15.936 1.00 66.44 106 TRP A C 1
ATOM 848 O O . TRP A 1 106 ? 19.315 -7.608 -15.468 1.00 66.44 106 TRP A O 1
ATOM 858 N N . PRO A 1 107 ? 18.638 -6.227 -17.121 1.00 72.31 107 PRO A N 1
ATOM 859 C CA . PRO A 1 107 ? 18.539 -4.941 -17.824 1.00 72.31 107 PRO A CA 1
ATOM 860 C C . PRO A 1 107 ? 17.726 -3.910 -17.026 1.00 72.31 107 PRO A C 1
ATOM 862 O O . PRO A 1 107 ? 16.854 -4.275 -16.250 1.00 72.31 107 PRO A O 1
ATOM 865 N N . GLY A 1 108 ? 18.043 -2.623 -17.190 1.00 74.19 108 GLY A N 1
ATOM 866 C CA . GLY A 1 108 ? 17.351 -1.525 -16.498 1.00 74.19 108 GLY A CA 1
ATOM 867 C C . GLY A 1 108 ? 16.003 -1.198 -17.131 1.00 74.19 108 GLY A C 1
ATOM 868 O O . GLY A 1 108 ? 15.802 -0.050 -17.519 1.00 74.19 108 GLY A O 1
ATOM 869 N N . ASP A 1 109 ? 15.193 -2.230 -17.362 1.00 76.81 109 ASP A N 1
ATOM 870 C CA . ASP A 1 109 ? 13.826 -2.190 -17.877 1.00 76.81 109 ASP A CA 1
ATOM 871 C C . ASP A 1 109 ? 13.216 -3.603 -17.766 1.00 76.81 109 ASP A C 1
ATOM 873 O O . ASP A 1 109 ? 13.840 -4.584 -18.195 1.00 76.81 109 ASP A O 1
ATOM 877 N N . GLU A 1 110 ? 12.001 -3.716 -17.232 1.00 76.50 110 GLU A N 1
ATOM 878 C CA . GLU A 1 110 ? 11.254 -4.976 -17.167 1.00 76.50 110 GLU A CA 1
ATOM 879 C C . GLU A 1 110 ? 10.183 -4.967 -18.260 1.00 76.50 110 GLU A C 1
ATOM 881 O O . GLU A 1 110 ? 9.082 -4.453 -18.101 1.00 76.50 110 GLU A O 1
ATOM 886 N N . ASN A 1 111 ? 10.524 -5.522 -19.422 1.00 79.06 111 ASN A N 1
ATOM 887 C CA . ASN A 1 111 ? 9.645 -5.509 -20.587 1.00 79.06 111 ASN A CA 1
ATOM 888 C C . ASN A 1 111 ? 8.740 -6.746 -20.624 1.00 79.06 111 ASN A C 1
ATOM 890 O O . ASN A 1 111 ? 9.182 -7.858 -20.335 1.00 79.06 111 ASN A O 1
ATOM 894 N N . GLY A 1 112 ? 7.515 -6.586 -21.124 1.00 84.81 112 GLY A N 1
ATOM 895 C CA . GLY A 1 112 ? 6.621 -7.705 -21.414 1.00 84.81 112 GLY A CA 1
ATOM 896 C C . GLY A 1 112 ? 5.154 -7.369 -21.191 1.00 84.81 112 GLY A C 1
ATOM 897 O O . GLY A 1 112 ? 4.798 -6.239 -20.872 1.00 84.81 112 GLY A O 1
ATOM 898 N N . VAL A 1 113 ? 4.301 -8.375 -21.378 1.00 90.44 113 VAL A N 1
ATOM 899 C CA . VAL A 1 113 ? 2.911 -8.313 -20.917 1.00 90.44 113 VAL A CA 1
ATOM 900 C C . VAL A 1 113 ? 2.911 -8.583 -19.418 1.00 90.44 113 VAL A C 1
ATOM 902 O O . VAL A 1 113 ? 3.500 -9.567 -18.976 1.00 90.44 113 VAL A O 1
ATOM 905 N N . MET A 1 114 ? 2.251 -7.712 -18.663 1.00 89.44 114 MET A N 1
ATOM 906 C CA . MET A 1 114 ? 2.074 -7.835 -17.220 1.00 89.44 114 MET A CA 1
ATOM 907 C C . MET A 1 114 ? 0.579 -7.883 -16.915 1.00 89.44 114 MET A C 1
ATOM 909 O O . MET A 1 114 ? -0.205 -7.155 -17.528 1.00 89.44 114 MET A O 1
ATOM 913 N N . GLU A 1 115 ? 0.193 -8.735 -15.974 1.00 93.12 115 GLU A N 1
ATOM 914 C CA . GLU A 1 115 ? -1.181 -8.895 -15.508 1.00 93.12 115 GLU A CA 1
ATOM 915 C C . GLU A 1 115 ? -1.188 -8.753 -13.986 1.00 93.12 115 GLU A C 1
ATOM 917 O O . GLU A 1 115 ? -0.318 -9.303 -13.313 1.00 93.12 115 GLU A O 1
ATOM 922 N N . PHE A 1 116 ? -2.158 -8.008 -13.458 1.00 93.00 116 PHE A N 1
ATOM 923 C CA . PHE A 1 116 ? -2.300 -7.743 -12.027 1.00 93.00 116 PHE A CA 1
ATOM 924 C C . PHE A 1 116 ? -3.764 -7.905 -11.632 1.00 93.00 116 PHE A C 1
ATOM 926 O O . PHE A 1 116 ? -4.648 -7.374 -12.313 1.00 93.00 116 PHE A O 1
ATOM 933 N N . ALA A 1 117 ? -4.022 -8.610 -10.534 1.00 94.75 117 ALA A N 1
ATOM 934 C CA . ALA A 1 117 ? -5.351 -8.780 -9.971 1.00 94.75 117 ALA A CA 1
ATOM 935 C C . ALA A 1 117 ? -5.536 -7.952 -8.693 1.00 94.75 117 ALA A C 1
ATOM 937 O O . ALA A 1 117 ? -4.667 -7.894 -7.822 1.00 94.75 117 ALA A O 1
ATOM 938 N N . PHE A 1 118 ? -6.717 -7.345 -8.579 1.00 94.94 118 PHE A N 1
ATOM 939 C CA . PHE A 1 118 ? -7.144 -6.583 -7.413 1.00 94.94 118 PHE A CA 1
ATOM 940 C C . PHE A 1 118 ? -8.605 -6.884 -7.113 1.00 94.94 118 PHE A C 1
ATOM 942 O O . PHE A 1 118 ? -9.412 -6.957 -8.040 1.00 94.94 118 PHE A O 1
ATOM 949 N N . ASP A 1 119 ? -8.948 -6.960 -5.832 1.00 95.31 119 ASP A N 1
ATOM 950 C CA . ASP A 1 119 ? -10.336 -7.008 -5.381 1.00 95.31 119 ASP A CA 1
ATOM 951 C C . ASP A 1 119 ? -10.628 -5.873 -4.400 1.00 95.31 119 ASP A C 1
ATOM 953 O O . ASP A 1 119 ? -9.775 -5.471 -3.609 1.00 95.31 119 ASP A O 1
ATOM 957 N N . LEU A 1 120 ? -11.864 -5.374 -4.421 1.00 93.94 120 LEU A N 1
ATOM 958 C CA . LEU A 1 120 ? -12.338 -4.353 -3.493 1.00 93.94 120 LEU A CA 1
ATOM 959 C C . LEU A 1 120 ? -13.591 -4.849 -2.772 1.00 93.94 120 LEU A C 1
ATOM 961 O O . LEU A 1 120 ? -14.615 -5.124 -3.397 1.00 93.94 120 LEU A O 1
ATOM 965 N N . TYR A 1 121 ? -13.515 -4.916 -1.446 1.00 90.94 121 TYR A N 1
ATOM 966 C CA . TYR A 1 121 ? -14.581 -5.418 -0.584 1.00 90.94 121 TYR A CA 1
ATOM 967 C C . TYR A 1 121 ? -15.056 -4.333 0.374 1.00 90.94 121 TYR A C 1
ATOM 969 O O . TYR A 1 121 ? -14.244 -3.710 1.052 1.00 90.94 121 TYR A O 1
ATOM 977 N N . GLY A 1 122 ? -16.370 -4.151 0.490 1.00 89.88 122 GLY A N 1
ATOM 978 C CA . GLY A 1 122 ? -16.990 -3.307 1.511 1.00 89.88 122 GLY A CA 1
ATOM 979 C C . GLY A 1 122 ? -17.860 -4.138 2.448 1.00 89.88 122 GLY A C 1
ATOM 980 O O . GLY A 1 122 ? -18.563 -5.044 1.999 1.00 89.88 122 GLY A O 1
ATOM 981 N N . SER A 1 123 ? -17.838 -3.834 3.743 1.00 85.31 123 SER A N 1
ATOM 982 C CA . SER A 1 123 ? -18.715 -4.483 4.720 1.00 85.31 123 SER A CA 1
ATOM 983 C C . SER A 1 123 ? -19.095 -3.548 5.861 1.00 85.31 123 SER A C 1
ATOM 985 O O . SER A 1 123 ? -18.306 -2.700 6.277 1.00 85.31 123 SER A O 1
ATOM 987 N N . GLU A 1 124 ? -20.269 -3.781 6.435 1.00 83.06 124 GLU A N 1
ATOM 988 C CA . GLU A 1 124 ? -20.639 -3.266 7.750 1.00 83.06 124 GLU A CA 1
ATOM 989 C C . GLU A 1 124 ? -20.533 -4.415 8.757 1.00 83.06 124 GLU A C 1
ATOM 991 O O . GLU A 1 124 ? -21.108 -5.484 8.556 1.00 83.06 124 GLU A O 1
ATOM 996 N N . THR A 1 125 ? -19.756 -4.223 9.819 1.00 64.44 125 THR A N 1
ATOM 997 C CA . THR A 1 125 ? -19.582 -5.216 10.886 1.00 64.44 125 THR A CA 1
ATOM 998 C C . THR A 1 125 ? -20.520 -4.864 12.034 1.00 64.44 125 THR A C 1
ATOM 1000 O O . THR A 1 125 ? -20.449 -3.754 12.554 1.00 64.44 125 THR A O 1
ATOM 1003 N N . ASP A 1 126 ? -21.388 -5.785 12.452 1.00 51.22 126 ASP A N 1
ATOM 1004 C CA . ASP A 1 126 ? -22.257 -5.572 13.615 1.00 51.22 126 ASP A CA 1
ATOM 1005 C C . ASP A 1 126 ? -21.394 -5.517 14.896 1.00 51.22 126 ASP A C 1
ATOM 1007 O O . ASP A 1 126 ? -20.640 -6.448 15.196 1.00 51.22 126 ASP A O 1
ATOM 1011 N N . THR A 1 127 ? -21.431 -4.394 15.619 1.00 42.91 127 THR A N 1
ATOM 1012 C CA . THR A 1 127 ? -20.425 -3.949 16.610 1.00 42.91 127 THR A CA 1
ATOM 1013 C C . THR A 1 127 ? -20.452 -4.714 17.947 1.00 42.91 127 THR A C 1
ATOM 1015 O O . THR A 1 127 ? -20.283 -4.124 19.014 1.00 42.91 127 THR A O 1
ATOM 1018 N N . THR A 1 128 ? -20.655 -6.033 17.940 1.00 34.50 128 THR A N 1
ATOM 1019 C CA . THR A 1 128 ? -20.599 -6.872 19.155 1.00 34.50 128 THR A CA 1
ATOM 1020 C C . THR A 1 128 ? -19.369 -7.774 19.269 1.00 34.50 128 THR A C 1
ATOM 1022 O O . THR A 1 128 ? -19.248 -8.488 20.263 1.00 34.50 128 THR A O 1
ATOM 1025 N N . ALA A 1 129 ? -18.414 -7.732 18.336 1.00 32.88 129 ALA A N 1
ATOM 1026 C CA . ALA A 1 129 ? -17.220 -8.577 18.404 1.00 32.88 129 ALA A CA 1
ATOM 1027 C C . ALA A 1 129 ? -15.919 -7.797 18.148 1.00 32.88 129 ALA A C 1
ATOM 1029 O O . ALA A 1 129 ? -15.700 -7.302 17.053 1.00 32.88 129 ALA A O 1
ATOM 1030 N N . HIS A 1 130 ? -15.113 -7.724 19.215 1.00 32.47 130 HIS A N 1
ATOM 1031 C CA . HIS A 1 130 ? -13.648 -7.622 19.327 1.00 32.47 130 HIS A CA 1
ATOM 1032 C C . HIS A 1 130 ? -12.828 -6.736 18.364 1.00 32.47 130 HIS A C 1
ATOM 1034 O O . HIS A 1 130 ? -12.972 -6.758 17.148 1.00 32.47 130 HIS A O 1
ATOM 1040 N N . ALA A 1 131 ? -11.865 -6.013 18.953 1.00 34.22 131 ALA A N 1
ATOM 1041 C CA . ALA A 1 131 ? -10.763 -5.362 18.246 1.00 34.22 131 ALA A CA 1
ATOM 1042 C C . ALA A 1 131 ? -10.087 -6.341 17.267 1.00 34.22 131 ALA A C 1
ATOM 1044 O O . ALA A 1 131 ? -9.994 -7.528 17.589 1.00 34.22 131 ALA A O 1
ATOM 1045 N N . PRO A 1 132 ? -9.609 -5.876 16.100 1.00 43.31 132 PRO A N 1
ATOM 1046 C CA . PRO A 1 132 ? -9.102 -6.771 15.077 1.00 43.31 132 PRO A CA 1
ATOM 1047 C C . PRO A 1 132 ? -7.799 -7.435 15.522 1.00 43.31 132 PRO A C 1
ATOM 1049 O O . PRO A 1 132 ? -6.713 -6.862 15.427 1.00 43.31 132 PRO A O 1
ATOM 1052 N N . GLU A 1 133 ? -7.923 -8.671 15.994 1.00 40.50 133 GLU A N 1
ATOM 1053 C CA . GLU A 1 133 ? -6.877 -9.680 15.875 1.00 40.50 133 GLU A CA 1
ATOM 1054 C C . GLU A 1 133 ? -6.481 -9.760 14.392 1.00 40.50 133 GLU A C 1
ATOM 1056 O O . GLU A 1 133 ? -7.342 -9.608 13.521 1.00 40.50 133 GLU A O 1
ATOM 1061 N N . ALA A 1 134 ? -5.179 -9.902 14.112 1.00 43.78 134 ALA A N 1
ATOM 1062 C CA . ALA A 1 134 ? -4.614 -9.922 12.763 1.00 43.78 134 ALA A CA 1
ATOM 1063 C C . ALA A 1 134 ? -5.538 -10.670 11.791 1.00 43.78 134 ALA A C 1
ATOM 1065 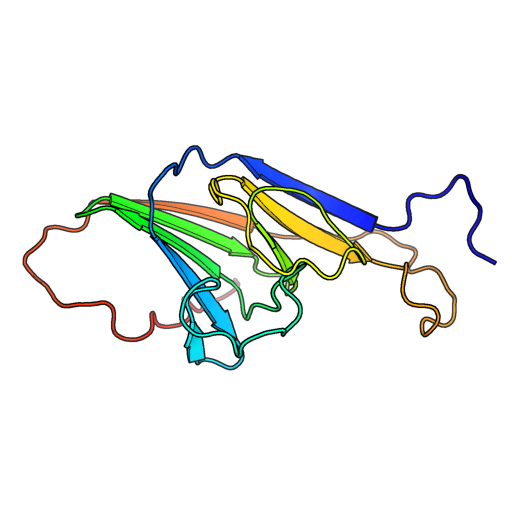O O . ALA A 1 134 ? -5.849 -11.843 12.010 1.00 43.78 134 ALA A O 1
ATOM 1066 N N . TYR A 1 135 ? -6.018 -9.976 10.755 1.00 48.97 135 TYR A N 1
ATOM 1067 C CA . TYR A 1 135 ? -6.950 -10.595 9.824 1.00 48.97 135 TYR A CA 1
ATOM 1068 C C . TYR A 1 135 ? -6.250 -11.773 9.147 1.00 48.97 135 TYR A C 1
ATOM 1070 O O . TYR A 1 135 ? -5.114 -11.615 8.685 1.00 48.97 135 TYR A O 1
ATOM 1078 N N . PRO A 1 136 ? -6.883 -12.960 9.132 1.00 44.91 136 PRO A N 1
ATOM 1079 C CA . PRO A 1 136 ? -6.327 -14.091 8.424 1.00 44.91 136 PRO A CA 1
ATOM 1080 C C . PRO A 1 136 ? -6.227 -13.712 6.950 1.00 44.91 136 PRO A C 1
ATOM 1082 O O . PRO A 1 136 ? -7.190 -13.206 6.372 1.00 44.91 136 PRO A O 1
ATOM 1085 N N . VAL A 1 137 ? -5.061 -13.973 6.358 1.00 45.91 137 VAL A N 1
ATOM 1086 C CA . VAL A 1 137 ? -4.862 -13.934 4.909 1.00 45.91 137 VAL A CA 1
ATOM 1087 C C . VAL A 1 137 ? -5.995 -14.741 4.284 1.00 45.91 137 VAL A C 1
ATOM 1089 O O . VAL A 1 137 ? -6.079 -15.958 4.488 1.00 45.91 137 VAL A O 1
ATOM 1092 N N . VAL A 1 138 ? -6.901 -14.070 3.570 1.00 43.97 138 VAL A N 1
ATOM 1093 C CA . VAL A 1 138 ? -7.960 -14.752 2.828 1.00 43.97 138 VAL A CA 1
ATOM 1094 C C . VAL A 1 138 ? -7.267 -15.474 1.683 1.00 43.97 138 VAL A C 1
ATOM 1096 O O . VAL A 1 138 ? -6.972 -14.907 0.639 1.00 43.97 138 VAL A O 1
ATOM 1099 N N . SER A 1 139 ? -6.933 -16.738 1.921 1.00 37.81 139 SER A N 1
ATOM 1100 C CA . SER A 1 139 ? -6.365 -17.612 0.908 1.00 37.81 139 SER A CA 1
ATOM 1101 C C . SER A 1 139 ? -7.497 -17.967 -0.048 1.00 37.81 139 SER A C 1
ATOM 1103 O O . SER A 1 139 ? -8.285 -18.870 0.228 1.00 37.81 139 SER A O 1
ATOM 1105 N N . VAL A 1 140 ? -7.639 -17.217 -1.139 1.00 41.31 140 VAL A N 1
ATOM 1106 C CA . VAL A 1 140 ? -8.562 -17.601 -2.207 1.00 41.31 140 VAL A CA 1
ATOM 1107 C C . VAL A 1 140 ? -7.942 -18.805 -2.915 1.00 41.31 140 VAL A C 1
ATOM 1109 O O . VAL A 1 140 ? -6.920 -18.678 -3.592 1.00 41.31 140 VAL A O 1
ATOM 1112 N N . GLU A 1 141 ? -8.523 -19.994 -2.730 1.00 35.41 141 GLU A N 1
ATOM 1113 C CA . GLU A 1 141 ? -8.152 -21.173 -3.518 1.00 35.41 141 GLU A CA 1
ATOM 1114 C C . GLU A 1 141 ? -8.402 -20.869 -5.002 1.00 35.41 141 GLU A C 1
ATOM 1116 O O . GLU A 1 141 ? -9.542 -20.712 -5.447 1.00 35.41 141 GLU A O 1
ATOM 1121 N N . ARG A 1 142 ? -7.311 -20.751 -5.769 1.00 44.19 142 ARG A N 1
ATOM 1122 C CA . ARG A 1 142 ? -7.347 -20.574 -7.223 1.00 44.19 142 ARG A CA 1
ATOM 1123 C C . ARG A 1 142 ? -7.860 -21.871 -7.861 1.00 44.19 142 ARG A C 1
ATOM 1125 O O . ARG A 1 142 ? -7.358 -22.951 -7.549 1.00 44.19 142 ARG A O 1
ATOM 1132 N N . LYS A 1 143 ? -8.868 -21.755 -8.726 1.00 34.12 143 LYS A N 1
ATOM 1133 C CA . LYS A 1 143 ? -9.439 -22.870 -9.493 1.00 34.12 143 LYS A CA 1
ATOM 1134 C C . LYS A 1 143 ? -8.670 -23.116 -10.785 1.00 34.12 143 LYS A C 1
ATOM 1136 O O . LYS A 1 143 ? -8.191 -22.118 -11.364 1.00 34.12 143 LYS A O 1
#

Foldseek 3Di:
DDDPPDDQWDWDKDQQVLQPWFKWFDDPLRIDGLQPRDDQQDAQQKDFGPFWIWTDDQQKIKIKGWPPFRMKHFDDHDDPPSDNDHDNHRSMIIGTQGHLPDPPDVVSDDDDDDDTDMDMDIDGHDPPDDDDDRDPDPPDPDD

pLDDT: mean 80.92, std 18.17, range [32.47, 96.69]

Sequence (143 aa):
ISKPESAEIFYVSFPLHAEGYQVQMQMGGVPFQPDRDLFPNTCRDYYPIDNQVCFSKGSSRLVLDCHDNALVELGEMNDGLKREQIPDDLSTVYATVYNNVWYCNWPGDENGVMEFAFDLYGSETDTTAHAPEAYPVVSVERK

Secondary structure (DSS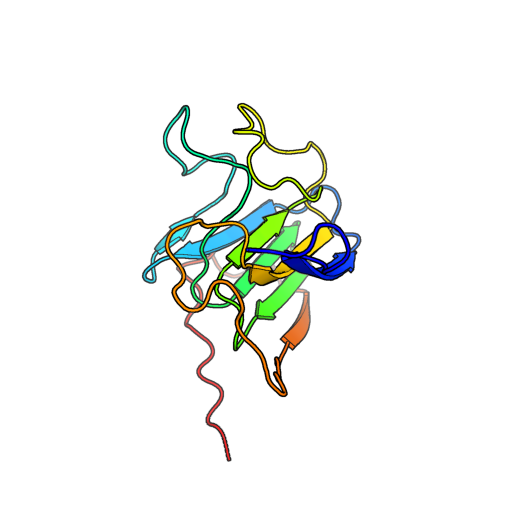P, 8-state):
---TTS-SEEEEEEE---TTPEEEEEETTEEE-TTTTSPTT---S-EE-SSEEEEEETTEEEEEEETT--EEEESS--SS---SS--S---EEEEEEEE--STT-SSSS--S-----EEEEEEEPPTTS-S------------

Radius of gyration: 16.45 Å; chains: 1; bounding box: 42×37×42 Å